Protein AF-A0A840F9E4-F1 (afdb_monomer_lite)

Sequence (103 aa):
MKTAELCRKYGISDTTFYNWKSKYGGMTVSEAARLRTLVDENRRLKKLLAESMLDVSALKDLLGKTDPVCGSLRCGGEADGRPRLLRASRLQAGRGQPVGMAI

InterPro domains:
  IPR002514 Transposase IS3/IS911family [PF01527] (2-50)
  IPR009057 Homedomain-like superfamily [SSF46689] (3-48)
  IPR052546 Transposase_8_domain-containing_protein [PTHR33609] (2-65)

Organism: NCBI:txid535907

Foldseek 3Di:
DDLVVVCVVVVHDPVRVVVCCVVPVPPDPVRVVVVVVVVVVVVVVVVVVVVVVVVVVVVCVVVVVVDPPDDDDDDDDDDPPDDDPPPPPPPPPDPPDPPDDDD

Secondary structure (DSSP, 8-state):
--HHHHHHHHT--HHHHHHHHHHHTT--HHHHHHHHHHHHHHHHHHHHHHHHHHHHHHHHHHHGGGS----------------------------PPP-----

pLDDT: mean 76.88, std 22.63, range [34.94, 98.56]

Radius of gyration: 26.26 Å; chains: 1; bounding box: 49×37×76 Å

Structure (mmCIF, N/CA/C/O backbone):
data_AF-A0A840F9E4-F1
#
_entry.id   AF-A0A840F9E4-F1
#
loop_
_atom_site.group_PDB
_atom_site.id
_atom_site.type_symbol
_atom_site.label_atom_id
_atom_site.label_alt_id
_atom_site.label_comp_id
_atom_site.label_asym_id
_atom_site.label_entity_id
_atom_site.label_seq_id
_atom_site.pdbx_PDB_ins_code
_atom_site.Cartn_x
_atom_site.Cartn_y
_atom_site.Cartn_z
_atom_site.occupancy
_atom_site.B_iso_or_equiv
_atom_site.auth_seq_id
_atom_site.auth_comp_id
_atom_site.auth_asym_id
_atom_site.auth_atom_id
_atom_site.pdbx_PDB_model_num
ATOM 1 N N . MET A 1 1 ? -22.133 2.793 21.255 1.00 71.56 1 MET A N 1
ATOM 2 C CA . MET A 1 1 ? -22.893 2.110 20.183 1.00 71.56 1 MET A CA 1
ATOM 3 C C . MET A 1 1 ? -22.491 0.646 20.143 1.00 71.56 1 MET A C 1
ATOM 5 O O . MET A 1 1 ? -21.337 0.350 20.443 1.00 71.56 1 MET A O 1
ATOM 9 N N . LYS A 1 2 ? -23.413 -0.261 19.819 1.00 90.31 2 LYS A N 1
ATOM 10 C CA . LYS A 1 2 ? -23.108 -1.702 19.726 1.00 90.31 2 LYS A CA 1
ATOM 11 C C . LYS A 1 2 ? -22.430 -2.025 18.388 1.00 90.31 2 LYS A C 1
ATOM 13 O O . LYS A 1 2 ? -22.707 -1.367 17.388 1.00 90.31 2 LYS A O 1
ATOM 18 N N . THR A 1 3 ? -21.590 -3.064 18.340 1.00 89.88 3 THR A N 1
ATOM 19 C CA . THR A 1 3 ? -20.914 -3.504 17.100 1.00 89.88 3 THR A CA 1
ATOM 20 C C . THR A 1 3 ? -21.906 -3.756 15.962 1.00 89.88 3 THR A C 1
ATOM 22 O O . THR A 1 3 ? -21.695 -3.279 14.858 1.00 89.88 3 THR A O 1
ATOM 25 N N . ALA A 1 4 ? -23.051 -4.382 16.248 1.00 91.94 4 ALA A N 1
ATOM 26 C CA . ALA A 1 4 ? -24.094 -4.625 15.251 1.00 91.94 4 ALA A CA 1
ATOM 27 C C . ALA A 1 4 ? -24.686 -3.330 14.647 1.00 91.94 4 ALA A C 1
ATOM 29 O O . ALA A 1 4 ? -25.099 -3.307 13.491 1.00 91.94 4 ALA A O 1
ATOM 30 N N . GLU A 1 5 ? -24.727 -2.231 15.408 1.00 94.06 5 GLU A N 1
ATOM 31 C CA . GLU A 1 5 ? -25.179 -0.925 14.905 1.00 94.06 5 GLU A CA 1
ATOM 32 C C . GLU A 1 5 ? -24.110 -0.264 14.030 1.00 94.06 5 GLU A C 1
ATOM 34 O O . GLU A 1 5 ? -24.449 0.327 13.008 1.00 94.06 5 GLU A O 1
ATOM 39 N N . LEU A 1 6 ? -22.827 -0.400 14.395 1.00 94.31 6 LEU A N 1
ATOM 40 C CA . LEU A 1 6 ? -21.697 0.006 13.548 1.00 94.31 6 LEU A CA 1
ATOM 41 C C . LEU A 1 6 ? -21.742 -0.725 12.211 1.00 94.31 6 LEU A C 1
ATOM 43 O O . LEU A 1 6 ? -21.699 -0.099 11.154 1.00 94.31 6 LEU A O 1
ATOM 47 N N . CYS A 1 7 ? -21.870 -2.044 12.276 1.00 94.69 7 CYS A N 1
ATOM 48 C CA . CYS A 1 7 ? -21.892 -2.922 11.123 1.00 94.69 7 CYS A CA 1
ATOM 49 C C . CYS A 1 7 ? -23.028 -2.559 10.156 1.00 94.69 7 CYS A C 1
ATOM 51 O O . CYS A 1 7 ? -22.779 -2.353 8.968 1.00 94.69 7 CYS A O 1
ATOM 53 N N . ARG A 1 8 ? -24.246 -2.325 10.670 1.00 95.38 8 ARG A N 1
ATOM 54 C CA . ARG A 1 8 ? -25.379 -1.825 9.868 1.00 95.38 8 ARG A CA 1
ATOM 55 C C . ARG A 1 8 ? -25.144 -0.433 9.283 1.00 95.38 8 ARG A C 1
ATOM 57 O O . ARG A 1 8 ? -25.446 -0.216 8.116 1.00 95.38 8 ARG A O 1
ATOM 64 N N . LYS A 1 9 ? -24.608 0.505 10.071 1.00 95.81 9 LYS A N 1
ATOM 65 C CA . LYS A 1 9 ? -24.383 1.893 9.632 1.00 95.81 9 LYS A CA 1
ATOM 66 C C . LYS A 1 9 ? -23.373 1.983 8.488 1.00 95.81 9 LYS A C 1
ATOM 68 O O . LYS A 1 9 ? -23.550 2.792 7.585 1.00 95.81 9 LYS A O 1
ATOM 73 N N . TYR A 1 10 ? -22.314 1.182 8.549 1.00 95.00 10 TYR A N 1
ATOM 74 C CA . TYR A 1 10 ? -21.204 1.224 7.595 1.00 95.00 10 TYR A CA 1
ATOM 75 C C . TYR A 1 10 ? -21.267 0.114 6.533 1.00 95.00 10 TYR A C 1
ATOM 77 O O . TYR A 1 10 ? -20.335 -0.017 5.746 1.00 95.00 10 TYR A O 1
ATOM 85 N N . GLY A 1 11 ? -22.343 -0.682 6.500 1.00 95.69 11 GLY A N 1
ATOM 86 C CA . GLY A 1 11 ? -22.526 -1.7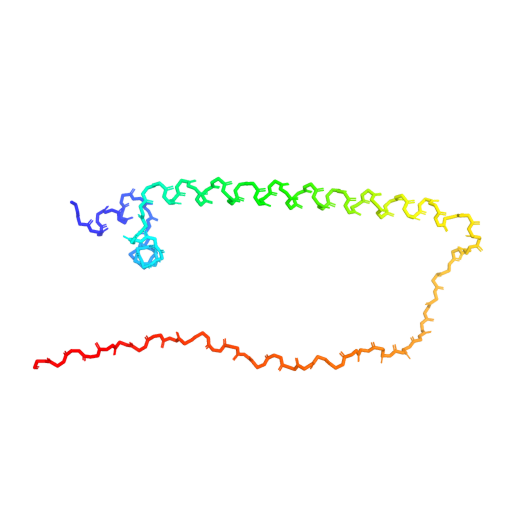49 5.510 1.00 95.69 11 GLY A CA 1
ATOM 87 C C . GLY A 1 11 ? -21.468 -2.857 5.587 1.00 95.69 11 GLY A C 1
ATOM 88 O O . GLY A 1 11 ? -21.136 -3.466 4.575 1.00 95.69 11 GLY A O 1
ATOM 89 N N . ILE A 1 12 ? -20.912 -3.104 6.772 1.00 96.00 12 ILE A N 1
ATOM 90 C CA . ILE A 1 12 ? -19.859 -4.099 7.011 1.00 96.00 12 ILE A CA 1
ATOM 91 C C . ILE A 1 12 ? -20.419 -5.268 7.813 1.00 96.00 12 ILE A C 1
ATOM 93 O O . ILE A 1 12 ? -21.144 -5.071 8.781 1.00 96.00 12 ILE A O 1
ATOM 97 N N . SER A 1 13 ? -20.054 -6.496 7.442 1.00 94.88 13 SER A N 1
ATOM 98 C CA . SER A 1 13 ? -20.424 -7.676 8.226 1.00 94.88 13 SER A CA 1
ATOM 99 C C . SER A 1 13 ? -19.653 -7.738 9.545 1.00 94.88 13 SER A C 1
ATOM 101 O O . SER A 1 13 ? -18.493 -7.319 9.622 1.00 94.88 13 SER A O 1
ATOM 103 N N . ASP A 1 14 ? -20.268 -8.328 10.570 1.00 94.00 14 ASP A N 1
ATOM 104 C CA . ASP A 1 14 ? -19.639 -8.547 11.878 1.00 94.00 14 ASP A CA 1
ATOM 105 C C . ASP A 1 14 ? -18.315 -9.314 11.735 1.00 94.00 14 ASP A C 1
ATOM 107 O O . ASP A 1 14 ? -17.299 -8.942 12.324 1.00 94.00 14 ASP A O 1
ATOM 111 N N . THR A 1 15 ? -18.282 -10.331 10.867 1.00 95.50 15 THR A N 1
ATOM 112 C CA . THR A 1 15 ? -17.068 -11.096 10.553 1.00 95.50 15 THR A CA 1
ATOM 113 C C . THR A 1 15 ? -15.939 -10.196 10.051 1.00 95.50 15 THR A C 1
ATOM 115 O O . THR A 1 15 ? -14.802 -10.314 10.506 1.00 95.50 15 THR A O 1
ATOM 118 N N . THR A 1 16 ? -16.238 -9.269 9.138 1.00 95.56 16 THR A N 1
ATOM 119 C CA . THR A 1 16 ? -15.237 -8.339 8.590 1.00 95.56 16 THR A CA 1
ATOM 120 C C . THR A 1 16 ? -14.715 -7.402 9.670 1.00 95.56 16 THR A C 1
ATOM 122 O O . THR A 1 16 ? -13.505 -7.203 9.781 1.00 95.56 16 THR A O 1
ATOM 125 N N . PHE A 1 17 ? -15.610 -6.885 10.514 1.00 95.06 17 PHE A N 1
ATOM 126 C CA . PHE A 1 17 ? -15.236 -6.019 11.624 1.00 95.06 17 PHE A CA 1
ATOM 127 C C . PHE A 1 17 ? -14.272 -6.718 12.591 1.00 95.06 17 PHE A C 1
ATOM 129 O O . PHE A 1 17 ? -13.213 -6.174 12.906 1.00 95.06 17 PHE A O 1
ATOM 136 N N . TYR A 1 18 ? -14.585 -7.942 13.024 1.00 95.12 18 TYR A N 1
ATOM 137 C CA . TYR A 1 18 ? -13.711 -8.682 13.939 1.00 95.12 18 TYR A CA 1
ATOM 138 C C . TYR A 1 18 ? -12.391 -9.112 13.286 1.00 95.12 18 TYR A C 1
ATOM 140 O O . TYR A 1 18 ? -11.358 -9.090 13.955 1.00 95.12 18 TYR A O 1
ATOM 148 N N . ASN A 1 19 ? -12.383 -9.402 11.982 1.00 95.94 19 ASN A N 1
ATOM 149 C CA . ASN A 1 19 ? -11.151 -9.650 11.228 1.00 95.94 19 ASN A CA 1
ATOM 150 C C . ASN A 1 19 ? -10.236 -8.418 11.173 1.00 95.94 19 ASN A C 1
ATOM 152 O O . ASN A 1 19 ? -9.015 -8.548 11.207 1.00 95.94 19 ASN A O 1
ATOM 156 N N . TRP A 1 20 ? -10.797 -7.215 11.066 1.00 94.00 20 TRP A N 1
ATOM 157 C CA . TRP A 1 20 ? -10.009 -5.984 11.134 1.00 94.00 20 TRP A CA 1
ATOM 158 C C . TRP A 1 20 ? -9.578 -5.675 12.559 1.00 94.00 20 TRP A C 1
ATOM 160 O O . TRP A 1 20 ? -8.432 -5.294 12.776 1.00 94.00 20 TRP A O 1
ATOM 170 N N . LYS A 1 21 ? -10.450 -5.904 13.542 1.00 93.12 21 LYS A N 1
ATOM 171 C CA . LYS A 1 21 ? -10.119 -5.721 14.955 1.00 93.12 21 LYS A CA 1
ATOM 172 C C . LYS A 1 21 ? -8.972 -6.633 15.397 1.00 93.12 21 LYS A C 1
ATOM 174 O O . LYS A 1 21 ? -8.108 -6.174 16.133 1.00 93.12 21 LYS A O 1
ATOM 179 N N . SER A 1 22 ? -8.913 -7.882 14.936 1.00 94.62 22 SER A N 1
ATOM 180 C CA . SER A 1 22 ? -7.793 -8.779 15.259 1.00 94.62 22 SER A CA 1
ATOM 181 C C . SER A 1 22 ? -6.479 -8.355 14.599 1.00 94.62 22 SER A C 1
ATOM 183 O O . SER A 1 22 ? -5.420 -8.530 15.190 1.00 94.62 22 SER A O 1
ATOM 185 N N . LYS A 1 23 ? -6.536 -7.766 13.397 1.00 91.50 23 LYS A N 1
ATOM 186 C CA . LYS A 1 23 ? -5.348 -7.316 12.652 1.00 91.50 23 LYS A CA 1
ATOM 187 C C . LYS A 1 23 ? -4.827 -5.944 13.076 1.00 91.50 23 LYS A C 1
ATOM 189 O O . LYS A 1 23 ? -3.624 -5.720 13.041 1.00 91.50 23 LYS A O 1
ATOM 194 N N . TYR A 1 24 ? -5.724 -5.028 13.429 1.00 91.31 24 TYR A N 1
ATOM 195 C CA . TYR A 1 24 ? -5.411 -3.607 13.604 1.00 91.31 24 TYR A CA 1
ATOM 196 C C . TYR A 1 24 ? -5.847 -3.051 14.964 1.00 91.31 24 TYR A C 1
ATOM 198 O O . TYR A 1 24 ? -5.500 -1.925 15.295 1.00 91.31 24 TYR A O 1
ATOM 206 N N . GLY A 1 25 ? -6.598 -3.804 15.774 1.00 92.00 25 GLY A N 1
ATOM 207 C CA . GLY A 1 25 ? -7.206 -3.293 17.008 1.00 92.00 25 GLY A CA 1
ATOM 208 C C . GLY A 1 25 ? -6.226 -2.939 18.129 1.00 92.00 25 GLY A C 1
ATOM 209 O O . GLY A 1 25 ? -6.626 -2.247 19.057 1.00 92.00 25 GLY A O 1
ATOM 210 N N . GLY A 1 26 ? -4.970 -3.391 18.049 1.00 92.06 26 GLY A N 1
ATOM 211 C CA . GLY A 1 26 ? -3.888 -3.004 18.965 1.00 92.06 26 GLY A CA 1
ATOM 212 C C . GLY A 1 26 ? -2.960 -1.912 18.422 1.00 92.06 26 GLY A C 1
ATOM 213 O O . GLY A 1 26 ? -1.963 -1.604 19.062 1.00 92.06 26 GLY A O 1
ATOM 214 N N . MET A 1 27 ? -3.247 -1.365 17.239 1.00 94.62 27 MET A N 1
ATOM 215 C CA . MET A 1 27 ? -2.393 -0.392 16.557 1.00 94.62 27 MET A CA 1
ATOM 216 C C . MET A 1 27 ? -2.754 1.038 16.961 1.00 94.62 27 MET A C 1
ATOM 218 O O . MET A 1 27 ? -3.93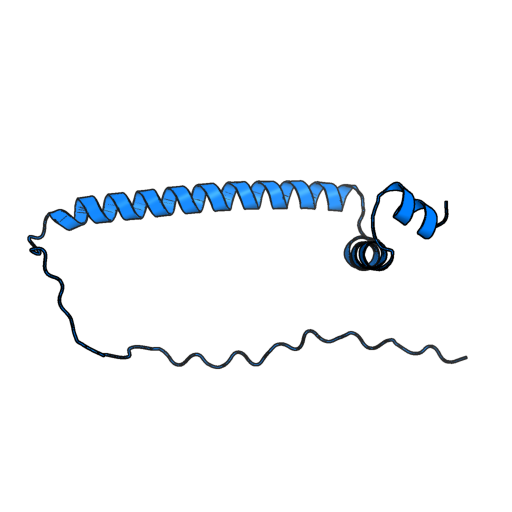0 1.409 16.984 1.00 94.62 27 MET A O 1
ATOM 222 N N . THR A 1 28 ? -1.749 1.867 17.228 1.00 95.19 28 THR A N 1
ATOM 223 C CA . THR A 1 28 ? -1.956 3.301 17.460 1.00 95.19 28 THR A CA 1
ATOM 224 C C . THR A 1 28 ? -2.260 4.040 16.155 1.00 95.19 28 THR A C 1
ATOM 226 O O . THR A 1 28 ? -1.903 3.609 15.056 1.00 95.19 28 THR A O 1
ATOM 229 N N . VAL A 1 29 ? -2.891 5.212 16.259 1.00 92.38 29 VAL A N 1
ATOM 230 C CA . VAL A 1 29 ? -3.201 6.055 15.089 1.00 92.38 29 VAL A CA 1
ATOM 231 C C . VAL A 1 29 ? -1.926 6.454 14.336 1.00 92.38 29 VAL A C 1
ATOM 233 O O . VAL A 1 29 ? -1.904 6.434 13.106 1.00 92.38 29 VAL A O 1
ATOM 236 N N . SER A 1 30 ? -0.846 6.753 15.060 1.00 94.75 30 SER A N 1
ATOM 237 C CA . SER A 1 30 ? 0.452 7.106 14.478 1.00 94.75 30 SER A CA 1
ATOM 238 C C . SER A 1 30 ? 1.070 5.948 13.688 1.00 94.75 30 SER A C 1
ATOM 240 O O . SER A 1 30 ? 1.607 6.156 12.599 1.00 94.75 30 SER A O 1
ATOM 242 N N . GLU A 1 31 ? 0.962 4.716 14.193 1.00 95.00 31 GLU A N 1
ATOM 243 C CA . GLU A 1 31 ? 1.413 3.518 13.475 1.00 95.00 31 GLU A CA 1
ATOM 244 C C . GLU A 1 31 ? 0.582 3.269 12.214 1.00 95.00 31 GLU A C 1
ATOM 246 O O . GLU A 1 31 ? 1.152 3.001 11.155 1.00 95.00 31 GLU A O 1
ATOM 251 N N . ALA A 1 32 ? -0.742 3.428 12.294 1.00 94.81 32 ALA A N 1
ATOM 252 C CA . ALA A 1 32 ? -1.630 3.292 11.142 1.00 94.81 32 ALA A CA 1
ATOM 253 C C . ALA A 1 32 ? -1.326 4.337 10.051 1.00 94.81 32 ALA A C 1
ATOM 255 O O . ALA A 1 32 ? -1.274 4.002 8.865 1.00 94.81 32 ALA A O 1
ATOM 256 N N . ALA A 1 33 ? -1.062 5.588 10.444 1.00 95.50 33 ALA A N 1
ATOM 257 C CA . ALA A 1 33 ? -0.674 6.657 9.526 1.00 95.50 33 ALA A CA 1
ATOM 258 C C . ALA A 1 33 ? 0.667 6.356 8.840 1.00 95.50 33 ALA A C 1
ATOM 260 O O . ALA A 1 33 ? 0.776 6.444 7.616 1.00 95.50 33 ALA A O 1
ATOM 261 N N . ARG A 1 34 ? 1.672 5.915 9.607 1.00 96.88 34 ARG A N 1
ATOM 262 C CA . ARG A 1 34 ? 2.973 5.511 9.058 1.00 96.88 34 ARG A CA 1
ATOM 263 C C . ARG A 1 34 ? 2.840 4.340 8.084 1.00 96.88 34 ARG A C 1
ATOM 265 O O . ARG A 1 34 ? 3.459 4.361 7.022 1.00 96.88 34 ARG A O 1
ATOM 272 N N . LEU A 1 35 ? 2.031 3.337 8.425 1.00 96.38 35 LEU A N 1
ATOM 273 C CA . LEU A 1 35 ? 1.740 2.202 7.549 1.00 96.38 35 LEU A CA 1
ATOM 274 C C . LEU A 1 35 ? 1.132 2.654 6.227 1.00 96.38 35 LEU A C 1
ATOM 276 O O . LEU A 1 35 ? 1.553 2.172 5.177 1.00 96.38 35 LEU A O 1
ATOM 280 N N . ARG A 1 36 ? 0.191 3.602 6.259 1.00 95.62 36 ARG A N 1
ATOM 281 C CA . ARG A 1 36 ? -0.405 4.141 5.037 1.00 95.62 36 ARG A CA 1
ATOM 282 C C . ARG A 1 36 ? 0.641 4.805 4.143 1.00 95.62 36 ARG A C 1
ATOM 284 O O . ARG A 1 36 ? 0.731 4.444 2.973 1.00 95.62 36 ARG A O 1
ATOM 291 N N . THR A 1 37 ? 1.473 5.680 4.706 1.00 97.62 37 THR A N 1
ATOM 292 C CA . THR A 1 37 ? 2.564 6.339 3.971 1.00 97.62 37 THR A CA 1
ATOM 293 C C . THR A 1 37 ? 3.519 5.327 3.341 1.00 97.62 37 THR A C 1
ATOM 295 O O . THR A 1 37 ? 3.865 5.448 2.170 1.00 97.62 37 THR A O 1
ATOM 298 N N . LEU A 1 38 ? 3.916 4.292 4.088 1.00 98.31 38 LEU A N 1
ATOM 299 C CA . LEU A 1 38 ? 4.815 3.254 3.577 1.00 98.31 38 LEU A CA 1
ATOM 300 C C . LEU A 1 38 ? 4.178 2.419 2.461 1.00 98.31 38 LEU A C 1
ATOM 302 O O . LEU A 1 38 ? 4.864 2.054 1.509 1.00 98.31 38 LEU A O 1
ATOM 306 N N . VAL A 1 39 ? 2.882 2.112 2.556 1.00 97.38 39 VAL A N 1
ATOM 307 C CA . VAL A 1 39 ? 2.153 1.389 1.502 1.00 97.38 39 VAL A CA 1
ATOM 308 C C . VAL A 1 39 ? 2.070 2.225 0.226 1.00 97.38 39 VAL A C 1
ATOM 310 O O . VAL A 1 39 ? 2.311 1.696 -0.862 1.00 97.38 39 VAL A O 1
ATOM 313 N N . ASP A 1 40 ? 1.773 3.518 0.352 1.00 98.25 40 ASP A N 1
ATOM 314 C CA . ASP A 1 40 ? 1.674 4.429 -0.788 1.00 98.25 40 ASP A CA 1
ATOM 315 C C . ASP A 1 40 ? 3.043 4.628 -1.463 1.00 98.25 40 ASP A C 1
ATOM 317 O O . ASP A 1 40 ? 3.145 4.531 -2.690 1.00 98.25 40 ASP A O 1
ATOM 321 N N . GLU A 1 41 ? 4.117 4.772 -0.682 1.00 98.38 41 GLU A N 1
ATOM 322 C CA . GLU A 1 41 ? 5.476 4.854 -1.227 1.00 98.38 41 GLU A CA 1
ATOM 323 C C . GLU A 1 41 ? 5.905 3.539 -1.885 1.00 98.38 41 GLU A C 1
ATOM 325 O O . GLU A 1 41 ? 6.419 3.533 -3.001 1.00 98.38 41 GLU A O 1
ATOM 330 N N . ASN A 1 42 ? 5.617 2.389 -1.269 1.00 98.44 42 ASN A N 1
ATOM 331 C CA . ASN A 1 42 ? 5.925 1.093 -1.872 1.00 98.44 42 ASN A CA 1
ATOM 332 C C . ASN A 1 42 ? 5.198 0.901 -3.212 1.00 98.44 42 ASN A C 1
ATOM 334 O O . ASN A 1 42 ? 5.768 0.353 -4.157 1.00 98.44 42 ASN A O 1
ATOM 338 N N . ARG A 1 43 ? 3.953 1.381 -3.316 1.00 98.56 43 ARG A N 1
ATOM 339 C CA . ARG A 1 43 ? 3.190 1.377 -4.568 1.00 98.56 43 ARG A CA 1
ATOM 340 C C . ARG A 1 43 ? 3.849 2.262 -5.625 1.00 98.56 43 ARG A C 1
ATOM 342 O O . ARG A 1 43 ? 3.989 1.820 -6.766 1.00 98.56 43 ARG A O 1
ATOM 349 N N . ARG A 1 44 ? 4.257 3.481 -5.259 1.00 98.56 44 ARG A N 1
ATOM 350 C CA . ARG A 1 44 ? 4.972 4.405 -6.153 1.00 98.56 44 ARG A CA 1
ATOM 351 C C . ARG A 1 44 ? 6.282 3.790 -6.647 1.00 98.56 44 ARG A C 1
ATOM 353 O O . ARG A 1 44 ? 6.512 3.756 -7.852 1.00 98.56 44 ARG A O 1
ATOM 360 N N . LEU A 1 45 ? 7.096 3.252 -5.741 1.00 98.56 45 LEU A N 1
ATOM 361 C CA . LEU A 1 45 ? 8.381 2.633 -6.070 1.00 98.56 45 LEU A CA 1
ATOM 362 C C . LEU A 1 45 ? 8.219 1.426 -6.996 1.00 98.56 45 LEU A C 1
ATOM 364 O O . LEU A 1 45 ? 8.943 1.311 -7.979 1.00 98.56 45 LEU A O 1
ATOM 368 N N . LYS A 1 46 ? 7.234 0.555 -6.743 1.00 98.50 46 LYS A N 1
ATOM 369 C CA . LYS A 1 46 ? 6.938 -0.584 -7.629 1.00 98.50 46 LYS A CA 1
ATOM 370 C C . LYS A 1 46 ? 6.544 -0.148 -9.036 1.00 98.50 46 LYS A C 1
ATOM 372 O O . LYS A 1 46 ? 6.942 -0.802 -9.994 1.00 98.50 46 LYS A O 1
ATOM 377 N N . LYS A 1 47 ? 5.780 0.942 -9.162 1.00 98.56 47 LYS A N 1
ATOM 378 C CA . LYS A 1 47 ? 5.414 1.507 -10.464 1.00 98.56 47 LYS A CA 1
ATOM 379 C C . LYS A 1 47 ? 6.653 2.000 -11.219 1.00 98.56 47 LYS A C 1
ATOM 381 O O . LYS A 1 47 ? 6.864 1.569 -12.344 1.00 98.56 47 LYS A O 1
ATOM 386 N N . LEU A 1 48 ? 7.488 2.822 -10.579 1.00 98.50 48 LEU A N 1
ATOM 387 C CA . LEU A 1 48 ? 8.715 3.350 -11.192 1.00 98.50 48 LEU A CA 1
ATOM 388 C C . LEU A 1 48 ? 9.696 2.239 -11.576 1.00 98.50 48 LEU A C 1
ATOM 390 O O . LEU A 1 48 ? 10.315 2.296 -12.633 1.00 98.50 48 LEU A O 1
ATOM 394 N N . LEU A 1 49 ? 9.821 1.209 -10.735 1.00 98.12 49 LEU A N 1
ATOM 395 C CA . LEU A 1 49 ? 10.655 0.052 -11.039 1.00 98.12 49 LEU A CA 1
ATOM 396 C C . LEU A 1 49 ? 10.138 -0.695 -12.271 1.00 98.12 49 LEU A C 1
ATOM 398 O O . LEU A 1 49 ? 10.928 -1.036 -13.143 1.00 98.12 49 LEU A O 1
ATOM 402 N N . ALA A 1 50 ? 8.827 -0.934 -12.358 1.00 98.25 50 ALA A N 1
ATOM 403 C CA . ALA A 1 50 ? 8.235 -1.585 -13.521 1.00 98.25 50 ALA A CA 1
ATOM 404 C C . ALA A 1 50 ? 8.454 -0.764 -14.803 1.00 98.25 50 ALA A C 1
ATOM 406 O O . ALA A 1 50 ? 8.873 -1.327 -15.808 1.00 98.25 50 ALA A O 1
ATOM 407 N N . GLU A 1 51 ? 8.235 0.552 -14.752 1.00 97.44 51 GLU A N 1
ATOM 408 C CA . GL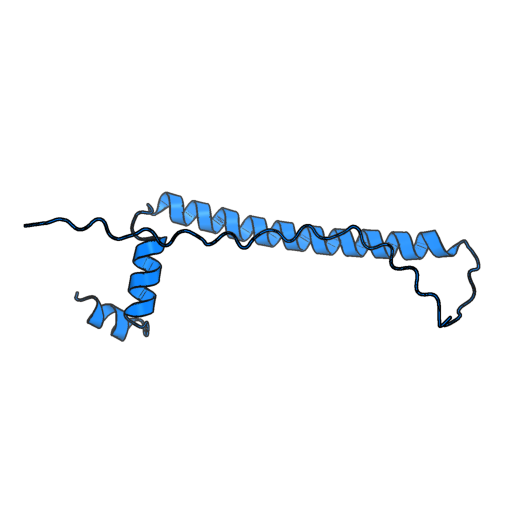U A 1 51 ? 8.493 1.468 -15.874 1.00 97.44 51 GLU A CA 1
ATOM 409 C C . GLU A 1 51 ? 9.967 1.416 -16.308 1.00 97.44 51 GLU A C 1
ATOM 411 O O . GLU A 1 51 ? 10.257 1.136 -17.467 1.00 97.44 51 GLU A O 1
ATOM 416 N N . SER A 1 52 ? 10.905 1.540 -15.365 1.00 97.56 52 SER A N 1
ATOM 417 C CA . SER A 1 52 ? 12.342 1.461 -15.658 1.00 97.56 52 SER A CA 1
ATOM 418 C C . SER A 1 52 ? 12.761 0.104 -16.234 1.00 97.56 52 SER A C 1
ATOM 420 O O . SER A 1 52 ? 13.605 0.045 -17.127 1.00 97.56 52 SER A O 1
ATOM 422 N N . MET A 1 53 ? 12.178 -0.998 -15.756 1.00 97.12 53 MET A N 1
ATOM 423 C CA . MET A 1 53 ? 12.454 -2.327 -16.306 1.00 97.12 53 MET A CA 1
ATOM 424 C C . MET A 1 53 ? 11.968 -2.461 -17.752 1.00 97.12 53 MET A C 1
ATOM 426 O O . MET A 1 53 ? 12.656 -3.091 -18.553 1.00 97.12 53 MET A O 1
ATOM 430 N N . LEU A 1 54 ? 10.825 -1.857 -18.096 1.00 97.19 54 LEU A N 1
ATOM 431 C CA . LEU A 1 54 ? 10.340 -1.811 -19.476 1.00 97.19 54 LEU A CA 1
ATOM 432 C C . LEU A 1 54 ? 11.282 -0.994 -20.370 1.00 97.19 54 LEU A C 1
ATOM 434 O O . LEU A 1 54 ? 11.623 -1.461 -21.456 1.00 97.19 54 LEU A O 1
ATOM 438 N N . ASP A 1 55 ? 11.765 0.157 -19.897 1.00 95.75 55 ASP A N 1
ATOM 439 C CA . ASP A 1 55 ? 12.723 0.989 -20.639 1.00 95.75 55 ASP A CA 1
ATOM 440 C C . ASP A 1 55 ? 14.042 0.248 -20.885 1.00 95.75 55 ASP A C 1
ATOM 442 O O . ASP A 1 55 ? 14.553 0.218 -22.003 1.00 95.75 55 ASP A O 1
ATOM 446 N N . VAL A 1 56 ? 14.581 -0.416 -19.857 1.00 94.81 56 VAL A N 1
ATOM 447 C CA . VAL A 1 56 ? 15.802 -1.227 -19.979 1.00 94.81 56 VAL A CA 1
ATOM 448 C C . VAL A 1 56 ? 15.614 -2.358 -20.989 1.00 94.81 56 VAL A C 1
ATOM 450 O O . VAL A 1 56 ? 16.522 -2.618 -21.780 1.00 94.81 56 VAL A O 1
ATOM 453 N N . SER A 1 57 ? 14.462 -3.030 -20.984 1.00 93.31 57 SER A N 1
ATOM 454 C CA . SER A 1 57 ? 14.138 -4.057 -21.978 1.00 93.31 57 SER A CA 1
ATOM 455 C C . SER A 1 57 ? 14.064 -3.480 -23.391 1.00 93.31 57 SER A C 1
ATOM 457 O O . SER A 1 57 ? 14.718 -4.007 -24.285 1.00 93.31 57 SER A O 1
ATOM 459 N N . ALA A 1 58 ? 13.362 -2.362 -23.586 1.00 93.56 58 ALA A N 1
ATOM 460 C CA . ALA A 1 58 ? 13.263 -1.708 -24.889 1.00 93.56 58 ALA A CA 1
ATOM 461 C C . ALA A 1 58 ? 14.639 -1.276 -25.421 1.00 93.56 58 ALA A C 1
ATOM 463 O O . ALA A 1 58 ? 14.957 -1.502 -26.588 1.00 93.56 58 ALA A O 1
ATOM 464 N N . LEU A 1 59 ? 15.493 -0.708 -24.565 1.00 92.25 59 LEU A N 1
ATOM 465 C CA . LEU A 1 59 ? 16.854 -0.320 -24.939 1.00 92.25 59 LEU A CA 1
ATOM 466 C C . LEU A 1 59 ? 17.707 -1.532 -25.321 1.00 92.25 59 LEU A C 1
ATOM 468 O O . LEU A 1 59 ? 18.429 -1.478 -26.315 1.00 92.25 59 LEU A O 1
ATOM 472 N N . LYS A 1 60 ? 17.606 -2.641 -24.581 1.00 91.44 60 LYS A N 1
ATOM 473 C CA . LYS A 1 60 ? 18.296 -3.892 -24.932 1.00 91.44 60 LYS A CA 1
ATOM 474 C C . LYS A 1 60 ? 17.812 -4.460 -26.265 1.00 91.44 60 LYS A C 1
ATOM 476 O O . LYS A 1 60 ? 18.645 -4.905 -27.046 1.00 91.44 60 LYS A O 1
ATOM 481 N N . ASP A 1 61 ? 16.517 -4.388 -26.558 1.00 88.62 61 ASP A N 1
ATOM 482 C CA . ASP A 1 61 ? 15.955 -4.852 -27.832 1.00 88.62 61 ASP A CA 1
ATOM 483 C C . ASP A 1 61 ? 16.404 -3.998 -29.026 1.00 88.62 61 ASP A C 1
ATOM 485 O O . ASP A 1 61 ? 16.501 -4.497 -30.148 1.00 88.62 61 ASP A O 1
ATOM 489 N N . LEU A 1 62 ? 16.659 -2.704 -28.809 1.00 86.62 62 LEU A N 1
ATOM 490 C CA . LEU A 1 62 ? 17.202 -1.808 -29.832 1.00 86.62 62 LEU A CA 1
ATOM 491 C C . LEU A 1 62 ? 18.703 -2.034 -30.042 1.00 86.62 62 LEU A C 1
ATOM 493 O O . LEU A 1 62 ? 19.152 -2.106 -31.183 1.00 86.62 62 LEU A O 1
ATOM 497 N N . LEU A 1 63 ? 19.469 -2.182 -28.958 1.00 80.75 63 LEU A N 1
ATOM 498 C CA . LEU A 1 63 ? 20.917 -2.414 -29.012 1.00 80.75 63 LEU A CA 1
ATOM 499 C C . LEU A 1 63 ? 21.273 -3.836 -29.475 1.00 80.75 63 LEU A C 1
ATOM 501 O O . LEU A 1 63 ? 22.309 -4.029 -30.097 1.00 80.75 63 LEU A O 1
ATOM 505 N N . GLY A 1 64 ? 20.410 -4.824 -29.225 1.00 63.88 64 GLY A N 1
ATOM 506 C CA . GLY A 1 64 ? 20.585 -6.210 -29.670 1.00 63.88 64 GLY A CA 1
ATOM 507 C C . GLY A 1 64 ? 20.253 -6.459 -31.147 1.00 63.88 64 GLY A C 1
ATOM 508 O O . GLY A 1 64 ? 20.427 -7.575 -31.624 1.00 63.88 64 GLY A O 1
ATOM 509 N N . LYS A 1 65 ? 19.776 -5.449 -31.892 1.00 55.41 65 LYS A N 1
ATOM 510 C CA . LYS A 1 65 ? 19.432 -5.559 -33.326 1.00 55.41 65 LYS A CA 1
ATOM 511 C C . LYS A 1 65 ? 20.583 -5.239 -34.286 1.00 55.41 65 LYS A C 1
ATOM 513 O O . LYS A 1 65 ? 20.357 -5.175 -35.492 1.00 55.41 65 LYS A O 1
ATOM 518 N N . THR A 1 66 ? 21.813 -5.079 -33.795 1.00 47.41 66 THR A N 1
ATOM 519 C CA . THR A 1 66 ? 23.012 -5.032 -34.655 1.00 47.41 66 THR A CA 1
ATOM 520 C C . THR A 1 66 ? 23.559 -6.410 -35.025 1.00 47.41 66 THR A C 1
ATOM 522 O O . THR A 1 66 ? 24.531 -6.476 -35.770 1.00 47.41 66 THR A O 1
ATOM 525 N N . ASP A 1 67 ? 22.928 -7.497 -34.576 1.00 44.94 67 ASP A N 1
ATOM 526 C CA . ASP A 1 67 ? 23.193 -8.839 -35.091 1.00 44.94 67 ASP A CA 1
ATOM 527 C C . ASP A 1 67 ? 22.072 -9.242 -36.062 1.00 44.94 67 ASP A C 1
ATOM 529 O O . ASP A 1 67 ? 20.892 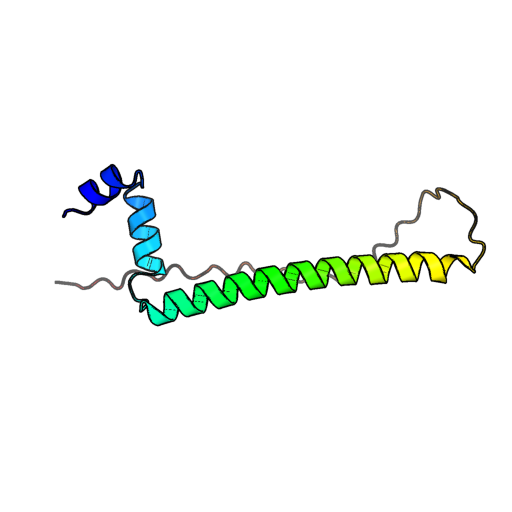-9.206 -35.689 1.00 44.94 67 ASP A O 1
ATOM 533 N N . PRO A 1 68 ? 22.381 -9.633 -37.314 1.00 49.69 68 PRO A N 1
ATOM 534 C CA . PRO A 1 68 ? 21.372 -10.049 -38.271 1.00 49.69 68 PRO A CA 1
ATOM 535 C C . PRO A 1 68 ? 20.917 -11.470 -37.929 1.00 49.69 68 PRO A C 1
ATOM 537 O O . PRO A 1 68 ? 21.254 -12.431 -38.618 1.00 49.69 68 PRO A O 1
ATOM 540 N N . VAL A 1 69 ? 20.112 -11.628 -36.882 1.00 46.97 69 VAL A N 1
ATOM 541 C CA . VAL A 1 69 ? 19.271 -12.819 -36.748 1.00 46.97 69 VAL A CA 1
ATOM 542 C C . VAL A 1 69 ? 17.919 -12.510 -37.370 1.00 46.97 69 VAL A C 1
ATOM 544 O O . VAL A 1 69 ? 16.994 -11.965 -36.773 1.00 46.97 69 VAL A O 1
ATOM 547 N N . CYS A 1 70 ? 17.895 -12.857 -38.653 1.00 41.16 70 CYS A N 1
ATOM 548 C CA . CYS A 1 70 ? 16.748 -13.118 -39.501 1.00 41.16 70 CYS A CA 1
ATOM 549 C C . CYS A 1 70 ? 15.548 -13.693 -38.728 1.00 41.16 70 CYS A C 1
ATOM 551 O O . CYS A 1 70 ? 15.682 -14.643 -37.951 1.00 41.16 70 CYS A O 1
ATOM 553 N N . GLY A 1 71 ? 14.362 -13.139 -38.999 1.00 50.66 71 GLY A N 1
ATOM 554 C CA . GLY A 1 71 ? 13.094 -13.669 -38.521 1.00 50.66 71 GLY A CA 1
ATOM 555 C C . GLY A 1 71 ? 12.921 -15.143 -38.886 1.00 50.66 71 GLY A C 1
ATOM 556 O O . GLY A 1 71 ? 13.022 -15.532 -40.044 1.00 50.66 71 GLY A O 1
ATOM 557 N N . SER A 1 72 ? 12.640 -15.972 -37.888 1.00 44.25 72 SER A N 1
ATOM 558 C CA . SER A 1 72 ? 12.162 -17.337 -38.082 1.00 44.25 72 SER A CA 1
ATOM 559 C C . SER A 1 72 ? 11.514 -17.787 -36.783 1.00 44.25 72 SER A C 1
ATOM 561 O O . SER A 1 72 ? 12.193 -17.944 -35.770 1.00 44.25 72 SER A O 1
ATOM 563 N N . LEU A 1 73 ? 10.213 -18.085 -36.829 1.00 47.22 73 LEU A N 1
ATOM 564 C CA . LEU A 1 73 ? 9.694 -19.197 -36.039 1.00 47.22 73 LEU A CA 1
ATOM 565 C C . LEU A 1 73 ? 10.691 -20.357 -36.177 1.00 47.22 73 LEU A C 1
ATOM 567 O O . LEU A 1 73 ? 10.977 -20.775 -37.300 1.00 47.22 73 LEU A O 1
ATOM 571 N N . ARG A 1 74 ? 11.210 -20.890 -35.073 1.00 47.44 74 ARG A N 1
ATOM 572 C CA . ARG A 1 74 ? 11.680 -22.275 -35.051 1.00 47.44 74 ARG A CA 1
ATOM 573 C C . ARG A 1 74 ? 11.087 -22.983 -33.852 1.00 47.44 74 ARG A C 1
ATOM 575 O O . ARG A 1 74 ? 11.417 -22.721 -32.702 1.00 47.44 74 ARG A O 1
ATOM 582 N N . CYS A 1 75 ? 10.158 -23.858 -34.202 1.00 34.94 75 CYS A N 1
ATOM 583 C CA . CYS A 1 75 ? 9.734 -25.013 -33.447 1.00 34.94 75 CYS A CA 1
ATOM 584 C C . CYS A 1 75 ? 10.933 -25.851 -32.965 1.00 34.94 75 CYS A C 1
ATOM 586 O O . CYS A 1 75 ? 11.892 -26.031 -33.710 1.00 34.94 75 CYS A O 1
ATOM 588 N N . GLY A 1 76 ? 10.776 -26.450 -31.781 1.00 41.19 76 GLY A N 1
ATOM 589 C CA . GLY A 1 76 ? 11.362 -27.745 -31.418 1.00 41.19 76 GLY A CA 1
ATOM 590 C C . GLY A 1 76 ? 12.751 -27.722 -30.779 1.00 41.19 76 GLY A C 1
ATOM 591 O O . GLY A 1 76 ? 13.746 -27.496 -31.455 1.00 41.19 76 GLY A O 1
ATOM 592 N N . GLY A 1 77 ? 12.812 -28.064 -29.488 1.00 37.16 77 GLY A N 1
ATOM 593 C CA . GLY A 1 77 ? 14.061 -28.353 -28.781 1.00 37.16 77 GLY A CA 1
ATOM 594 C C . GLY A 1 77 ? 13.893 -28.344 -27.266 1.00 37.16 77 GLY A C 1
ATOM 595 O O . GLY A 1 77 ? 14.283 -27.389 -26.604 1.00 37.16 77 GLY A O 1
ATOM 596 N N . GLU A 1 78 ? 13.273 -29.390 -26.724 1.00 48.12 78 GLU A N 1
ATOM 597 C CA . GLU A 1 78 ? 13.204 -29.658 -25.288 1.00 48.12 78 GLU A CA 1
ATOM 598 C C . GLU A 1 78 ? 14.618 -29.868 -24.723 1.00 48.12 78 GLU A C 1
ATOM 600 O O . GLU A 1 78 ? 15.295 -30.842 -25.040 1.00 48.12 78 GLU A O 1
ATOM 605 N N . ALA A 1 79 ? 15.068 -28.935 -23.888 1.00 45.19 79 ALA A N 1
ATOM 606 C CA . ALA A 1 79 ? 16.163 -29.136 -22.950 1.00 45.19 79 ALA A CA 1
ATOM 607 C C . ALA A 1 79 ? 15.703 -28.554 -21.612 1.00 45.19 79 ALA A C 1
ATOM 609 O O . ALA A 1 79 ? 15.835 -27.360 -21.339 1.00 45.19 79 ALA A O 1
ATOM 610 N N . ASP A 1 80 ? 15.071 -29.412 -20.813 1.00 46.84 80 ASP A N 1
ATOM 611 C CA . ASP A 1 80 ? 14.592 -29.123 -19.465 1.00 46.84 80 ASP A CA 1
ATOM 612 C C . ASP A 1 80 ? 15.797 -28.806 -18.554 1.00 46.84 80 ASP A C 1
ATOM 614 O O . ASP A 1 80 ? 16.358 -29.652 -17.863 1.00 46.84 80 ASP A O 1
ATOM 618 N N . GLY A 1 81 ? 16.219 -27.544 -18.560 1.00 49.59 81 GLY A N 1
ATOM 619 C CA . GLY A 1 81 ? 17.202 -26.977 -17.641 1.00 49.59 81 GLY A CA 1
ATOM 620 C C . GLY A 1 81 ? 16.568 -26.506 -16.333 1.00 49.59 81 GLY A C 1
ATOM 621 O O . GLY A 1 81 ? 16.935 -25.448 -15.825 1.00 49.59 81 GLY A O 1
ATOM 622 N N . ARG A 1 82 ? 15.575 -27.228 -15.796 1.00 51.12 82 ARG A N 1
ATOM 623 C CA . ARG A 1 82 ? 14.944 -26.857 -14.521 1.00 51.12 82 ARG A CA 1
ATOM 624 C C . ARG A 1 82 ? 15.866 -27.227 -13.356 1.00 51.12 82 ARG A C 1
ATOM 626 O O . ARG A 1 82 ? 16.036 -28.418 -13.087 1.00 51.12 82 ARG A O 1
ATOM 633 N N . PRO A 1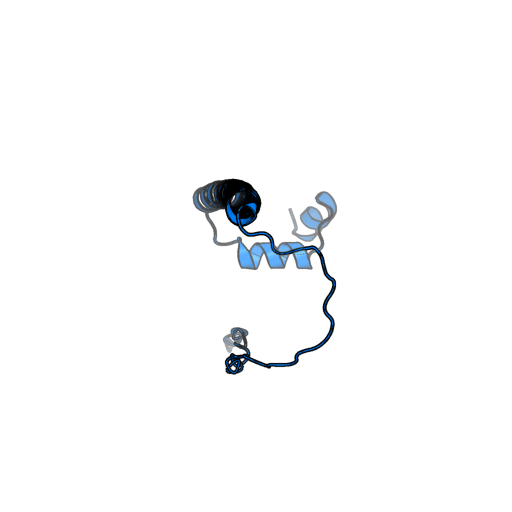 83 ? 16.386 -26.268 -12.569 1.00 46.06 83 PRO A N 1
ATOM 634 C CA . PRO A 1 83 ? 16.841 -26.607 -11.232 1.00 46.06 83 PRO A CA 1
ATOM 635 C C . PRO A 1 83 ? 15.633 -27.128 -10.443 1.00 46.06 83 PRO A C 1
ATOM 637 O O . PRO A 1 83 ? 14.569 -26.503 -10.416 1.00 46.06 83 PRO A O 1
ATOM 640 N N . ARG A 1 84 ? 15.790 -28.312 -9.837 1.00 58.62 84 ARG A N 1
ATOM 641 C CA . ARG A 1 84 ? 14.809 -28.932 -8.938 1.00 58.62 84 ARG A CA 1
ATOM 642 C C . ARG A 1 84 ? 14.308 -27.880 -7.946 1.00 58.62 84 ARG A C 1
ATOM 644 O O . ARG A 1 84 ? 15.045 -27.475 -7.051 1.00 58.62 84 ARG A O 1
ATOM 651 N N . LEU A 1 85 ? 13.043 -27.480 -8.074 1.00 55.81 85 LEU A N 1
ATOM 652 C CA . LEU A 1 85 ? 12.311 -26.860 -6.977 1.00 55.81 85 LEU A CA 1
ATOM 653 C C . LEU A 1 85 ? 12.337 -27.866 -5.823 1.00 55.81 85 LEU A C 1
ATOM 655 O O . LEU A 1 85 ? 11.585 -28.842 -5.828 1.00 55.81 85 LEU A O 1
ATOM 659 N N . LEU A 1 86 ? 13.206 -27.648 -4.834 1.00 54.72 86 LEU A N 1
ATOM 660 C CA . LEU A 1 86 ? 12.954 -28.178 -3.504 1.00 54.72 86 LEU A CA 1
ATOM 661 C C . LEU A 1 86 ? 11.562 -27.671 -3.144 1.00 54.72 86 LEU A C 1
ATOM 663 O O . LEU A 1 86 ? 11.333 -26.461 -3.087 1.00 54.72 86 LEU A O 1
ATOM 667 N N . ARG A 1 87 ? 10.606 -28.595 -2.996 1.00 56.06 87 ARG A N 1
ATOM 668 C CA . ARG A 1 87 ? 9.293 -28.276 -2.450 1.00 56.06 87 ARG A CA 1
ATOM 669 C C . ARG A 1 87 ? 9.547 -27.547 -1.139 1.00 56.06 87 ARG A C 1
ATOM 671 O O . ARG A 1 87 ? 9.940 -28.175 -0.162 1.00 56.06 87 ARG A O 1
ATOM 678 N N . ALA A 1 88 ? 9.326 -26.236 -1.121 1.00 50.75 88 ALA A N 1
ATOM 679 C CA . ALA A 1 88 ? 9.145 -25.527 0.124 1.00 50.75 88 ALA A CA 1
ATOM 680 C C . ALA A 1 88 ? 7.920 -26.174 0.766 1.00 50.75 88 ALA A C 1
ATOM 682 O O . ALA A 1 88 ? 6.784 -25.990 0.316 1.00 50.75 88 ALA A O 1
ATOM 683 N N . SER A 1 89 ? 8.174 -27.042 1.742 1.00 52.47 89 SER A N 1
ATOM 684 C CA . SER A 1 89 ? 7.156 -27.583 2.617 1.00 52.47 89 SER A CA 1
ATOM 685 C C . SER A 1 89 ? 6.326 -26.409 3.094 1.00 52.47 89 SER A C 1
ATOM 687 O O . SER A 1 89 ? 6.833 -25.492 3.732 1.00 52.47 89 SER A O 1
ATOM 689 N N . ARG A 1 90 ? 5.060 -26.433 2.676 1.00 53.34 90 ARG A N 1
ATOM 690 C CA . ARG A 1 90 ? 3.939 -25.644 3.167 1.00 53.34 90 ARG A CA 1
ATOM 691 C C . ARG A 1 90 ? 4.225 -25.216 4.610 1.00 53.34 90 ARG A C 1
ATOM 693 O O . ARG A 1 90 ? 4.061 -26.031 5.516 1.00 53.34 90 ARG A O 1
ATOM 700 N N . LEU A 1 91 ? 4.662 -23.968 4.824 1.00 52.09 91 LEU A N 1
ATOM 701 C CA . LEU A 1 91 ? 4.610 -23.371 6.152 1.00 52.09 91 LEU A CA 1
ATOM 702 C C . LEU A 1 91 ? 3.121 -23.326 6.484 1.00 52.09 91 LEU A C 1
ATOM 704 O O . LEU A 1 91 ? 2.374 -22.479 5.993 1.00 52.09 91 LEU A O 1
ATOM 708 N N . GLN A 1 92 ? 2.664 -24.314 7.250 1.00 55.06 92 GLN A N 1
ATOM 709 C CA . GLN A 1 92 ? 1.442 -24.173 8.008 1.00 55.06 92 GLN A CA 1
ATOM 710 C C . GLN A 1 92 ? 1.707 -22.989 8.927 1.00 55.06 92 GLN A C 1
ATOM 712 O O . GLN A 1 92 ? 2.450 -23.105 9.897 1.00 55.06 92 GLN A O 1
ATOM 717 N N . ALA A 1 93 ? 1.162 -21.828 8.567 1.00 49.44 93 ALA A N 1
ATOM 718 C CA . ALA A 1 93 ? 0.972 -20.754 9.516 1.00 49.44 93 ALA A CA 1
ATOM 719 C C . ALA A 1 93 ? 0.253 -21.386 10.709 1.00 49.44 93 ALA A C 1
ATOM 721 O O . ALA A 1 93 ? -0.886 -21.848 10.580 1.00 49.44 93 ALA A O 1
ATOM 722 N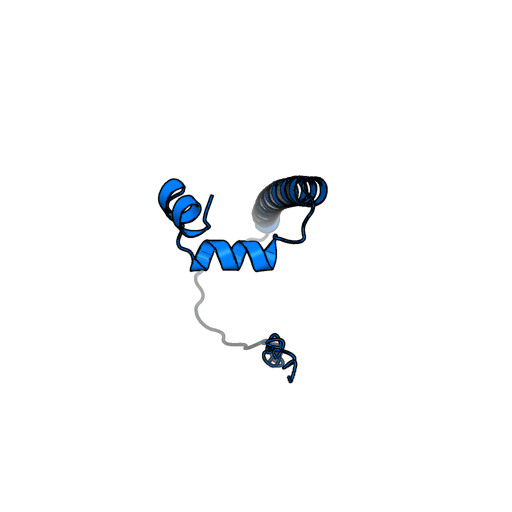 N . GLY A 1 94 ? 0.976 -21.514 11.821 1.00 46.69 94 GLY A N 1
ATOM 723 C CA . GLY A 1 94 ? 0.442 -22.036 13.060 1.00 46.69 94 GLY A CA 1
ATOM 724 C C . GLY A 1 94 ? -0.800 -21.232 13.397 1.00 46.69 94 GLY A C 1
ATOM 725 O O . GLY A 1 94 ? -0.726 -20.039 13.688 1.00 46.69 94 GLY A O 1
ATOM 726 N N . ARG A 1 95 ? -1.959 -21.886 13.320 1.00 50.47 95 ARG A N 1
ATOM 727 C CA . ARG A 1 95 ? -3.139 -21.434 14.039 1.00 50.47 95 ARG A CA 1
ATOM 728 C C . ARG A 1 95 ? -2.740 -21.475 15.508 1.00 50.47 95 ARG A C 1
ATOM 730 O O . ARG A 1 95 ? -2.564 -22.562 16.050 1.00 50.47 95 ARG A O 1
ATOM 737 N N . GLY A 1 96 ? -2.520 -20.304 16.104 1.00 46.06 96 GLY A N 1
ATOM 738 C CA . GLY A 1 96 ? -2.371 -20.179 17.546 1.00 46.06 96 GLY A CA 1
ATOM 739 C C . GLY A 1 96 ? -3.545 -20.893 18.203 1.00 46.06 96 GLY A C 1
ATOM 740 O O . GLY A 1 96 ? -4.703 -20.572 17.929 1.00 46.06 96 GLY A O 1
ATOM 741 N N . GLN A 1 97 ? -3.237 -21.926 18.979 1.00 50.97 97 GLN A N 1
ATOM 742 C CA . GLN A 1 97 ? -4.216 -22.604 19.809 1.00 50.97 97 GLN A CA 1
ATOM 743 C C . GLN A 1 97 ? -4.761 -21.600 20.833 1.00 50.97 97 GLN A C 1
ATOM 745 O O . GLN A 1 97 ? -3.988 -20.793 21.358 1.00 50.97 97 GLN A O 1
ATOM 750 N N . PRO A 1 98 ? -6.067 -21.632 21.138 1.00 50.97 98 PRO A N 1
ATOM 751 C CA . PRO A 1 98 ? -6.576 -20.926 22.297 1.00 50.97 98 PRO A CA 1
ATOM 752 C C . PRO A 1 98 ? -5.964 -21.577 23.541 1.00 50.97 98 PRO A C 1
ATOM 754 O O . PRO A 1 98 ? -6.148 -22.770 23.779 1.00 50.97 98 PRO A O 1
ATOM 757 N N . VAL A 1 99 ? -5.225 -20.798 24.330 1.00 58.53 99 VAL A N 1
ATOM 758 C CA . VAL A 1 99 ? -4.929 -21.183 25.709 1.00 58.53 99 VAL A CA 1
ATOM 759 C C . VAL A 1 99 ? -6.260 -21.212 26.453 1.00 58.53 99 VAL A C 1
ATOM 761 O O . VAL A 1 99 ? -6.890 -20.182 26.683 1.00 58.53 99 VAL A O 1
ATOM 764 N N . GLY A 1 100 ? -6.734 -22.423 26.738 1.00 43.97 100 GLY A N 1
ATOM 765 C CA . GLY A 1 100 ? -7.849 -22.637 27.643 1.00 43.97 100 GLY A CA 1
ATOM 766 C C . GLY A 1 100 ? -7.471 -22.095 29.014 1.00 43.97 100 GLY A C 1
ATOM 767 O O . GLY A 1 100 ? -6.463 -22.503 29.588 1.00 43.97 100 GLY A O 1
ATOM 768 N N . MET A 1 101 ? -8.273 -21.167 29.523 1.00 47.03 101 MET A N 1
ATOM 769 C CA . MET A 1 101 ? -8.271 -20.824 30.934 1.00 47.03 101 MET A CA 1
ATOM 770 C C . MET A 1 101 ? -9.378 -21.655 31.576 1.00 47.03 101 MET A C 1
ATOM 772 O O . MET A 1 101 ? -10.559 -21.453 31.296 1.00 47.03 101 MET A O 1
ATOM 776 N N . ALA A 1 102 ? -8.962 -22.645 32.358 1.00 42.25 102 ALA A N 1
ATOM 777 C CA . ALA A 1 102 ? -9.825 -23.364 33.273 1.00 42.25 102 ALA A CA 1
ATOM 778 C C . ALA A 1 102 ? -10.345 -22.402 34.353 1.00 42.25 102 ALA A C 1
ATOM 780 O O . ALA A 1 102 ? -9.573 -21.607 34.896 1.00 42.25 102 ALA A O 1
ATOM 781 N N . ILE A 1 103 ? -11.637 -22.511 34.654 1.00 51.53 103 ILE A N 1
ATOM 782 C CA . ILE A 1 103 ? -12.208 -22.307 35.988 1.00 51.53 103 ILE A CA 1
ATOM 783 C C . ILE A 1 103 ? -13.029 -23.561 36.268 1.00 51.53 103 ILE A C 1
ATOM 785 O O . ILE A 1 103 ? -13.775 -23.962 35.344 1.00 51.53 103 ILE A O 1
#